Protein AF-A0A0L6X3Z2-F1 (afdb_monomer_lite)

Sequence (102 aa):
MSADPLPTSLYESLFLKLATVLELTQKSEGIVTPQAKQALLQATNDFKNTINQAKEFAGGLAGGEMLIEDQDEVIAMLEELRDRKRCAQTSLHRIFSKYLNE

pLDDT: mean 87.26, std 12.23, range [34.22, 97.88]

Radius of gyration: 26.94 Å; chains: 1; bounding box: 58×16×78 Å

Foldseek 3Di:
DPDPPDPVVLVVVLVVLVVQLVVLCPDPCHCVDPVSVVSNVVSVVVSVVSVVVNLVVQCPDDCSVPDPVVVVVVVVVVVVVVVVVVVVVVVVVVVVVVVVVD

Structure (mmCIF, N/CA/C/O backbone):
data_AF-A0A0L6X3Z2-F1
#
_entry.id   AF-A0A0L6X3Z2-F1
#
loop_
_atom_site.group_PDB
_atom_site.id
_atom_site.type_symbol
_atom_site.label_atom_id
_atom_site.label_alt_id
_atom_site.label_comp_id
_atom_site.label_asym_id
_atom_site.label_entity_id
_atom_site.label_seq_id
_atom_site.pdbx_PDB_ins_code
_atom_site.Cartn_x
_atom_site.Cartn_y
_atom_site.Cartn_z
_atom_site.occupancy
_atom_site.B_iso_or_equiv
_atom_site.auth_seq_id
_atom_site.auth_comp_id
_atom_site.auth_asym_id
_atom_site.auth_atom_id
_atom_site.pdbx_PDB_model_num
ATOM 1 N N . MET A 1 1 ? 23.251 -4.516 0.851 1.00 34.22 1 MET A N 1
ATOM 2 C CA . MET A 1 1 ? 22.360 -5.119 1.862 1.00 34.22 1 MET A CA 1
ATOM 3 C C . MET A 1 1 ? 21.096 -5.495 1.123 1.00 34.22 1 MET A C 1
ATOM 5 O O . MET A 1 1 ? 20.431 -4.600 0.624 1.00 34.22 1 MET A O 1
ATOM 9 N N . SER A 1 2 ? 20.862 -6.785 0.900 1.00 41.34 2 SER A N 1
ATOM 10 C CA . SER A 1 2 ? 19.659 -7.282 0.232 1.00 41.34 2 SER A CA 1
ATOM 11 C C . SER A 1 2 ? 18.476 -7.048 1.165 1.00 41.34 2 SER A C 1
ATOM 13 O O . SER A 1 2 ? 18.219 -7.860 2.050 1.00 41.34 2 SER A O 1
ATOM 15 N N . ALA A 1 3 ? 17.842 -5.881 1.032 1.00 56.28 3 ALA A N 1
ATOM 16 C CA . ALA A 1 3 ? 16.509 -5.666 1.566 1.00 56.28 3 ALA A CA 1
ATOM 17 C C . ALA A 1 3 ? 15.612 -6.767 0.994 1.00 56.28 3 ALA A C 1
ATOM 19 O O . ALA A 1 3 ? 15.739 -7.082 -0.194 1.00 56.28 3 ALA A O 1
ATOM 20 N N . ASP A 1 4 ? 14.767 -7.374 1.829 1.00 57.38 4 ASP A N 1
ATOM 21 C CA . ASP A 1 4 ? 13.724 -8.264 1.331 1.00 57.38 4 ASP A CA 1
ATOM 22 C C . ASP A 1 4 ? 13.001 -7.538 0.191 1.00 57.38 4 ASP A C 1
ATOM 24 O O . ASP A 1 4 ? 12.503 -6.428 0.409 1.00 57.38 4 ASP A O 1
ATOM 28 N N . PRO A 1 5 ? 12.983 -8.102 -1.030 1.00 69.62 5 PRO A N 1
ATOM 29 C CA . PRO A 1 5 ? 12.448 -7.399 -2.191 1.00 69.62 5 PRO A CA 1
ATOM 30 C C . PRO A 1 5 ? 10.964 -7.070 -2.004 1.00 69.62 5 PRO A C 1
ATOM 32 O O . PRO A 1 5 ? 10.468 -6.129 -2.614 1.00 69.62 5 PRO A O 1
ATOM 35 N N . LEU A 1 6 ? 10.273 -7.823 -1.138 1.00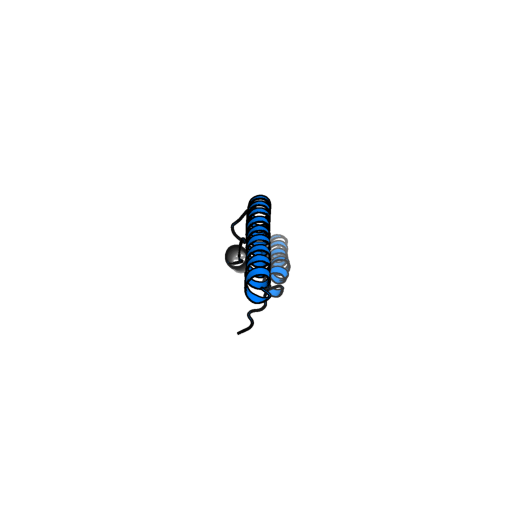 76.44 6 LEU A N 1
ATOM 36 C CA . LEU A 1 6 ? 8.888 -7.610 -0.743 1.00 76.44 6 LEU A CA 1
ATOM 37 C C . LEU A 1 6 ? 8.710 -7.960 0.753 1.00 76.44 6 LEU A C 1
ATOM 39 O O . LEU A 1 6 ? 8.959 -9.106 1.139 1.00 76.44 6 LEU A O 1
ATOM 43 N N . PRO A 1 7 ? 8.256 -7.026 1.610 1.00 85.00 7 PRO A N 1
ATOM 44 C CA . PRO A 1 7 ? 8.092 -7.225 3.046 1.00 85.00 7 PRO A CA 1
ATOM 45 C C . PRO A 1 7 ? 6.786 -7.976 3.315 1.00 85.00 7 PRO A C 1
ATOM 47 O O . PRO A 1 7 ? 5.807 -7.420 3.805 1.00 85.00 7 PRO A O 1
ATOM 50 N N . THR A 1 8 ? 6.756 -9.259 2.966 1.00 88.62 8 THR A N 1
ATOM 51 C CA . THR A 1 8 ? 5.550 -10.102 3.035 1.00 88.62 8 THR A CA 1
ATOM 52 C C . THR A 1 8 ? 4.945 -10.124 4.443 1.00 88.62 8 THR A C 1
ATOM 54 O O . THR A 1 8 ? 3.736 -9.970 4.598 1.00 88.62 8 THR A O 1
ATOM 57 N N . SER A 1 9 ? 5.788 -10.169 5.479 1.00 90.38 9 SER A N 1
ATOM 58 C CA . SER A 1 9 ? 5.364 -10.125 6.885 1.00 90.38 9 SER A CA 1
ATOM 59 C C . SER A 1 9 ? 4.613 -8.841 7.265 1.00 90.38 9 SER A C 1
ATOM 61 O O . SER A 1 9 ? 3.698 -8.887 8.089 1.00 90.38 9 SER A O 1
ATOM 63 N N . LEU A 1 10 ? 4.947 -7.698 6.649 1.00 92.25 10 LEU A N 1
ATOM 64 C CA . LEU A 1 10 ? 4.239 -6.432 6.857 1.00 92.25 10 LEU A CA 1
ATOM 65 C C . LEU A 1 10 ? 2.792 -6.552 6.373 1.00 92.25 10 LEU A C 1
ATOM 67 O O . LEU A 1 10 ? 1.867 -6.224 7.118 1.00 92.25 10 LEU A O 1
ATOM 71 N N . TYR A 1 11 ? 2.597 -7.075 5.163 1.00 92.62 11 TYR A N 1
ATOM 72 C CA . TYR A 1 11 ? 1.274 -7.239 4.564 1.00 92.62 11 TYR A CA 1
ATOM 73 C C . TYR A 1 11 ? 0.449 -8.334 5.249 1.00 92.62 11 TYR A C 1
ATOM 75 O O . TYR A 1 11 ? -0.733 -8.122 5.512 1.00 92.62 11 TYR A O 1
ATOM 83 N N . GLU A 1 12 ? 1.060 -9.461 5.621 1.00 93.06 12 GLU A N 1
ATOM 84 C CA . GLU A 1 12 ? 0.394 -10.525 6.389 1.00 93.06 12 GLU A CA 1
ATOM 85 C C . GLU A 1 12 ? -0.107 -10.020 7.751 1.00 93.06 12 GLU A C 1
ATOM 87 O O . GLU A 1 12 ? -1.212 -10.358 8.186 1.00 93.06 12 GLU A O 1
ATOM 92 N N . SER A 1 13 ? 0.661 -9.141 8.407 1.00 94.81 13 SER A N 1
ATOM 93 C CA . SER A 1 13 ? 0.284 -8.583 9.710 1.00 94.81 13 SER A CA 1
ATOM 94 C C . SER A 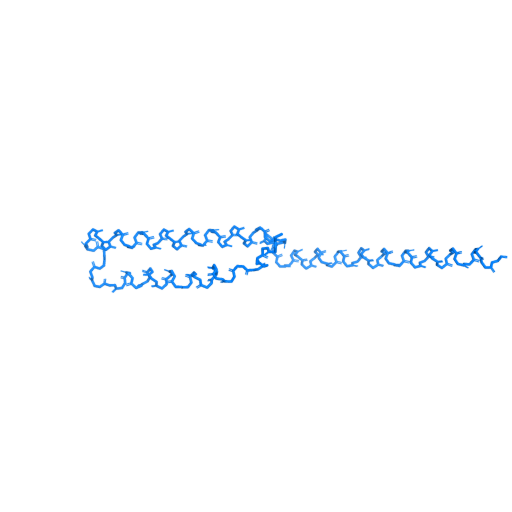1 13 ? -0.960 -7.685 9.662 1.00 94.81 13 SER A C 1
ATOM 96 O O . SER A 1 13 ? -1.652 -7.550 10.675 1.00 94.81 13 SER A O 1
ATOM 98 N N . LEU A 1 14 ? -1.288 -7.097 8.501 1.00 96.12 14 LEU A N 1
ATOM 99 C CA . LEU A 1 14 ? -2.453 -6.219 8.343 1.00 96.12 14 LEU A CA 1
ATOM 100 C C . LEU A 1 14 ? -3.758 -6.953 8.640 1.00 96.12 14 LEU A C 1
ATOM 102 O O . LEU A 1 14 ? -4.627 -6.402 9.318 1.00 96.12 14 LEU A O 1
ATOM 106 N N . PHE A 1 15 ? -3.885 -8.198 8.171 1.00 95.00 15 PHE A N 1
ATOM 107 C CA . PHE A 1 15 ? -5.082 -9.000 8.406 1.00 95.00 15 PHE A CA 1
ATOM 108 C C . PHE A 1 15 ? -5.284 -9.268 9.9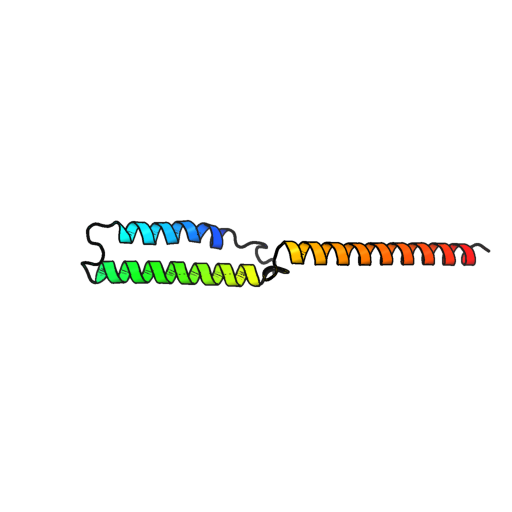02 1.00 95.00 15 PHE A C 1
ATOM 110 O O . PHE A 1 15 ? -6.366 -9.028 10.433 1.00 95.00 15 PHE A O 1
ATOM 117 N N . LEU A 1 16 ? -4.224 -9.685 10.601 1.00 95.88 16 LEU A N 1
ATOM 118 C CA . LEU A 1 16 ? -4.270 -9.959 12.041 1.00 95.88 16 LEU A CA 1
ATOM 119 C C . LEU A 1 16 ? -4.599 -8.703 12.861 1.00 95.88 16 LEU A C 1
ATOM 121 O O . LEU A 1 16 ? -5.392 -8.761 13.804 1.00 95.88 16 LEU A O 1
ATOM 125 N N . LYS A 1 17 ? -4.034 -7.549 12.491 1.00 96.31 17 LYS A N 1
ATOM 126 C CA . LYS A 1 17 ? -4.317 -6.266 13.153 1.00 96.31 17 LYS A CA 1
ATOM 127 C C . LYS A 1 17 ? -5.764 -5.820 12.928 1.00 96.31 17 LYS A C 1
ATOM 129 O O . LYS A 1 17 ? -6.411 -5.383 13.878 1.00 96.31 17 LYS A O 1
ATOM 134 N N . LEU A 1 18 ? -6.303 -5.984 11.717 1.00 96.19 18 LEU A N 1
ATOM 135 C CA . LEU A 1 18 ? -7.716 -5.706 11.440 1.00 96.19 18 LEU A CA 1
ATOM 136 C C . LEU A 1 18 ? -8.637 -6.641 12.230 1.00 96.19 18 LEU A C 1
ATOM 138 O O . LEU A 1 18 ? -9.588 -6.173 12.854 1.00 96.19 18 LEU A O 1
ATOM 142 N N . ALA A 1 19 ? -8.338 -7.943 12.238 1.00 95.69 19 ALA A N 1
ATOM 143 C CA . ALA A 1 19 ? -9.084 -8.925 13.017 1.00 95.69 19 ALA A CA 1
ATOM 144 C C . ALA A 1 19 ? -9.109 -8.540 14.503 1.00 95.69 19 ALA A C 1
ATOM 146 O O . ALA A 1 19 ? -10.178 -8.495 15.102 1.00 95.69 19 ALA A O 1
ATOM 147 N N . THR 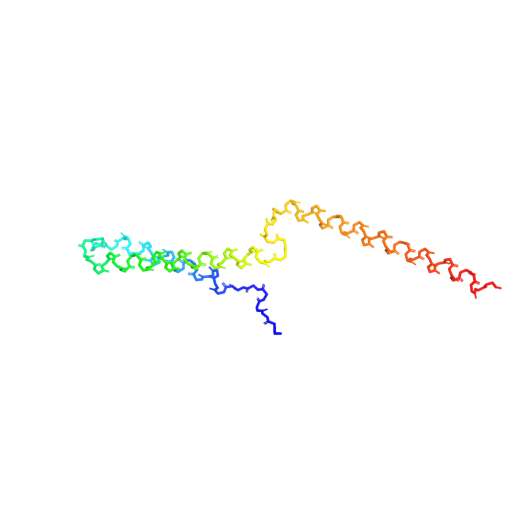A 1 20 ? -7.968 -8.123 15.059 1.00 95.19 20 THR A N 1
ATOM 148 C CA . THR A 1 20 ? -7.875 -7.629 16.443 1.00 95.19 20 THR A CA 1
ATOM 149 C C . THR A 1 20 ? -8.794 -6.425 16.693 1.00 95.19 20 THR A C 1
ATOM 151 O O . THR A 1 20 ? -9.479 -6.372 17.715 1.00 95.19 20 THR A O 1
ATOM 154 N N . VAL A 1 21 ? -8.852 -5.457 15.769 1.00 94.50 21 VAL A N 1
ATOM 155 C CA . VAL A 1 21 ? -9.770 -4.307 15.879 1.00 94.50 21 VAL A CA 1
ATOM 156 C C . VAL A 1 21 ? -11.229 -4.772 15.876 1.00 94.50 21 VAL A C 1
ATOM 158 O O . VAL A 1 21 ? -12.007 -4.328 16.717 1.00 94.50 21 VAL A O 1
ATOM 161 N N . LEU A 1 22 ? -11.597 -5.685 14.974 1.00 93.88 22 LEU A N 1
ATOM 162 C CA . LEU A 1 22 ? -12.959 -6.219 14.863 1.00 93.88 22 LEU A CA 1
ATOM 163 C C . LEU A 1 22 ? -13.368 -7.068 16.072 1.00 93.88 22 LEU A C 1
ATOM 165 O O . LEU A 1 22 ? -14.508 -7.003 16.521 1.00 93.88 22 LEU A O 1
ATOM 169 N N . GLU A 1 23 ? -12.452 -7.846 16.635 1.00 92.81 23 GLU A N 1
ATOM 170 C CA . GLU A 1 23 ? -12.708 -8.597 17.862 1.00 92.81 23 GLU A CA 1
ATOM 171 C C . GLU A 1 23 ? -12.968 -7.653 19.037 1.00 92.81 23 GLU A C 1
ATOM 173 O O . GLU A 1 23 ? -13.895 -7.869 19.816 1.00 92.81 23 GLU A O 1
ATOM 178 N N . LEU A 1 24 ? -12.188 -6.572 19.160 1.00 90.81 24 LEU A N 1
ATOM 179 C CA . LEU A 1 24 ? -12.377 -5.579 20.218 1.00 90.81 24 LEU A CA 1
ATOM 180 C C . LEU A 1 24 ? -13.710 -4.831 20.097 1.00 90.81 24 LEU A C 1
ATOM 182 O O . LEU A 1 24 ? -14.293 -4.498 21.127 1.00 90.81 24 LEU A O 1
ATOM 186 N N . THR A 1 25 ? -14.223 -4.599 18.884 1.00 88.31 25 THR A N 1
ATOM 187 C CA . THR A 1 25 ? -15.547 -3.979 18.696 1.00 88.31 25 THR A CA 1
ATOM 188 C C . THR A 1 25 ? -16.704 -4.930 18.995 1.00 88.31 25 THR A C 1
ATOM 190 O O . THR A 1 25 ? -17.782 -4.463 19.357 1.00 88.31 25 THR A O 1
ATOM 193 N N . GLN A 1 26 ? -16.491 -6.244 18.886 1.00 87.88 26 GLN A N 1
ATOM 194 C CA . GLN A 1 26 ? -17.510 -7.263 19.160 1.00 87.88 26 GLN A CA 1
ATOM 195 C C . GLN A 1 26 ? -17.580 -7.696 20.631 1.00 87.88 26 GLN A C 1
ATOM 197 O O . GLN A 1 26 ? -18.551 -8.338 21.035 1.00 87.88 26 GLN A O 1
ATOM 202 N N . LYS A 1 27 ? -16.582 -7.360 21.459 1.00 84.56 27 LYS A N 1
ATOM 203 C CA . LYS A 1 27 ? -16.612 -7.687 22.893 1.00 84.56 27 LYS A CA 1
ATOM 204 C C . LYS A 1 27 ? -17.791 -6.995 23.581 1.00 84.56 27 LYS A C 1
ATOM 206 O O . LYS A 1 27 ? -17.985 -5.794 23.437 1.00 84.56 27 LYS A O 1
ATOM 211 N N . SER A 1 28 ? -18.523 -7.749 24.407 1.00 63.25 28 SER A N 1
ATOM 212 C CA . SER A 1 28 ? -19.686 -7.277 25.182 1.00 63.25 28 SER A CA 1
ATOM 213 C C . SER A 1 28 ? -19.380 -6.092 26.109 1.00 63.25 28 SER A C 1
ATOM 215 O O . SER A 1 28 ? -20.276 -5.306 26.401 1.00 63.25 28 SER A O 1
ATOM 217 N N . GLU A 1 29 ? -18.141 -5.970 26.592 1.00 64.88 29 GLU A N 1
ATOM 218 C CA . GLU A 1 29 ? -17.682 -4.834 27.409 1.00 64.88 29 GLU A CA 1
ATOM 219 C C . GLU A 1 29 ? -17.371 -3.586 26.558 1.00 64.88 29 GLU A C 1
ATOM 221 O O . GLU A 1 29 ? -17.283 -2.477 27.086 1.00 64.88 29 GLU A O 1
ATOM 226 N N . GLY A 1 30 ? -17.258 -3.760 25.236 1.00 65.38 30 GLY A N 1
ATOM 227 C CA . GLY A 1 30 ? -17.220 -2.731 24.200 1.00 65.38 30 GLY A CA 1
ATOM 228 C C . GLY A 1 30 ? -16.405 -1.489 24.550 1.00 65.38 30 GLY A C 1
ATOM 229 O O . GLY A 1 30 ? -15.269 -1.558 24.992 1.00 65.38 30 GLY A O 1
ATOM 230 N N . ILE A 1 31 ? -17.011 -0.323 24.348 1.00 68.19 31 ILE A N 1
ATOM 231 C CA . ILE A 1 31 ? -16.485 1.004 24.720 1.00 68.19 31 ILE A CA 1
ATOM 232 C C . ILE A 1 31 ? -16.915 1.425 26.137 1.00 68.19 31 ILE A C 1
ATOM 234 O O . ILE A 1 31 ? -16.748 2.585 26.517 1.00 68.19 31 ILE A O 1
ATOM 238 N N . VAL A 1 32 ? -17.510 0.505 26.901 1.00 77.25 32 VAL A N 1
ATOM 239 C CA . VAL A 1 32 ? -18.180 0.799 28.175 1.00 77.25 32 VAL A CA 1
ATOM 240 C C . VAL A 1 32 ? -17.159 1.056 29.280 1.00 77.25 32 VAL A C 1
ATOM 242 O O . VAL A 1 32 ? -17.378 1.915 30.132 1.00 77.25 32 VAL A O 1
ATOM 245 N N . THR A 1 33 ? -16.015 0.365 29.244 1.00 83.75 33 THR A N 1
ATOM 246 C CA . THR A 1 33 ? -14.912 0.602 30.181 1.00 83.75 33 THR A CA 1
ATOM 247 C C . THR A 1 33 ? -13.829 1.494 29.556 1.00 83.75 33 THR A C 1
ATOM 249 O O . THR A 1 33 ? -13.533 1.379 28.359 1.00 83.75 33 THR A O 1
ATOM 252 N N . PRO A 1 34 ? -13.178 2.377 30.342 1.00 86.31 34 PRO A N 1
ATOM 253 C CA . PRO A 1 34 ? -12.040 3.166 29.867 1.00 86.31 34 PRO A CA 1
ATOM 254 C C . PRO A 1 34 ? -10.912 2.306 29.280 1.00 86.31 34 PRO A C 1
ATOM 256 O O . PRO A 1 34 ? -10.305 2.679 28.278 1.00 86.31 34 PRO A O 1
ATOM 259 N N . GLN A 1 35 ? -10.667 1.135 29.871 1.00 88.00 35 GLN A N 1
ATOM 260 C CA . GLN A 1 35 ? -9.648 0.181 29.439 1.00 88.00 35 GLN A CA 1
ATOM 261 C C . GLN A 1 35 ? -9.975 -0.395 28.063 1.00 88.00 35 GLN A C 1
ATOM 263 O O . GLN A 1 35 ? -9.105 -0.440 27.196 1.00 88.00 35 GLN A O 1
ATOM 268 N N . ALA A 1 36 ? -11.228 -0.787 27.829 1.00 86.88 36 ALA A N 1
ATOM 269 C CA . ALA A 1 36 ? -11.633 -1.329 26.541 1.00 86.88 36 ALA A CA 1
ATOM 270 C C . ALA A 1 36 ? -11.633 -0.248 25.443 1.00 86.88 36 ALA A C 1
ATOM 272 O O . ALA A 1 36 ? -11.166 -0.496 24.329 1.00 86.88 36 ALA A O 1
ATOM 273 N N . LYS A 1 37 ? -12.003 0.999 25.780 1.00 89.06 37 LYS A N 1
ATOM 274 C CA . LYS A 1 37 ? -11.835 2.157 24.885 1.00 89.06 37 LYS A CA 1
ATOM 275 C C . LYS A 1 37 ? -10.365 2.409 24.529 1.00 89.06 37 LYS A C 1
ATOM 277 O O . LYS A 1 37 ? -10.054 2.666 23.367 1.00 89.06 37 LYS A O 1
ATOM 282 N N . GLN A 1 38 ? -9.463 2.332 25.508 1.00 92.38 38 GLN A N 1
ATOM 283 C CA . GLN A 1 38 ? -8.028 2.504 25.282 1.00 92.38 38 GLN A CA 1
ATOM 284 C C . GLN A 1 38 ? -7.448 1.372 24.426 1.00 92.38 38 GLN A C 1
ATOM 286 O O . GLN A 1 38 ? -6.685 1.647 23.502 1.00 92.38 38 GLN A O 1
ATOM 291 N N . ALA A 1 39 ? -7.841 0.123 24.683 1.00 91.50 39 ALA A N 1
ATOM 292 C CA . ALA A 1 39 ? -7.418 -1.031 23.894 1.00 91.50 39 ALA A CA 1
ATOM 293 C C . ALA A 1 39 ? -7.862 -0.908 22.428 1.00 91.50 39 ALA A C 1
ATOM 295 O O . ALA A 1 39 ? -7.054 -1.115 21.523 1.00 91.50 39 ALA A O 1
ATOM 296 N N . LEU A 1 40 ? -9.113 -0.500 22.184 1.00 93.12 40 LEU A N 1
ATOM 297 C CA . LEU A 1 40 ? -9.627 -0.273 20.834 1.00 93.12 40 LEU A CA 1
ATOM 298 C C . LEU A 1 40 ? -8.884 0.862 20.120 1.00 93.12 40 LEU A C 1
ATOM 300 O O . LEU A 1 40 ? -8.498 0.711 18.959 1.00 93.12 40 LEU A O 1
ATOM 304 N N . LEU A 1 41 ? -8.651 1.985 20.808 1.00 94.19 41 LEU A N 1
ATOM 305 C CA . LEU A 1 41 ? -7.889 3.105 20.255 1.00 94.19 41 LEU A CA 1
ATOM 306 C C . LEU A 1 41 ? -6.462 2.676 19.890 1.00 94.19 41 LEU A C 1
ATOM 308 O O . LEU A 1 41 ? -5.983 3.001 18.805 1.00 94.19 41 LEU A O 1
ATOM 312 N N . GLN A 1 42 ? -5.802 1.918 20.769 1.00 95.62 42 GLN A N 1
ATOM 313 C CA . GLN A 1 42 ? -4.450 1.419 20.539 1.00 95.62 42 GLN A CA 1
ATOM 314 C C . GLN A 1 42 ? -4.393 0.477 19.333 1.00 95.62 42 GLN A C 1
ATOM 316 O O . GLN A 1 42 ? -3.558 0.681 18.456 1.00 95.62 42 GLN A O 1
ATOM 321 N N . ALA A 1 43 ? -5.296 -0.505 19.254 1.00 95.50 43 ALA A N 1
ATOM 322 C CA . ALA A 1 43 ? -5.358 -1.441 18.132 1.00 95.50 43 ALA A CA 1
ATOM 323 C C . ALA A 1 43 ? -5.663 -0.727 16.804 1.00 95.50 43 ALA A C 1
ATOM 325 O O . ALA A 1 43 ? -5.061 -1.030 15.776 1.00 95.50 43 ALA A O 1
ATOM 326 N N . THR A 1 44 ? -6.547 0.276 16.830 1.00 95.81 44 THR A N 1
ATOM 327 C CA . THR A 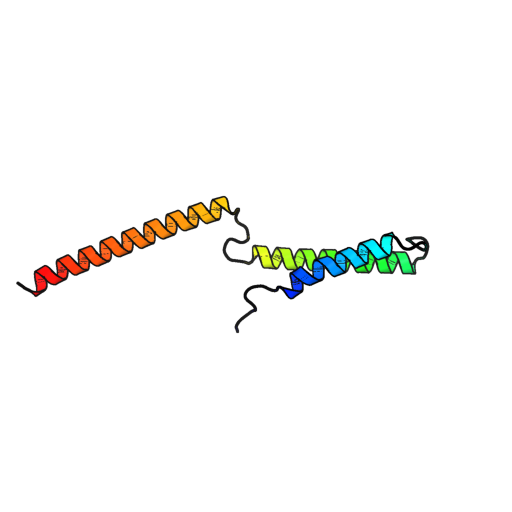1 44 ? -6.895 1.073 15.643 1.00 95.81 44 THR A CA 1
ATOM 328 C C . THR A 1 44 ? -5.712 1.913 15.167 1.00 95.81 44 THR A C 1
ATOM 330 O O . THR A 1 44 ? -5.430 1.962 13.970 1.00 95.81 44 THR A O 1
ATOM 333 N N . ASN A 1 45 ? -5.000 2.564 16.091 1.00 97.75 45 ASN A N 1
ATOM 334 C CA . ASN A 1 45 ? -3.808 3.343 15.764 1.00 97.75 45 ASN A CA 1
ATOM 335 C C . ASN A 1 45 ? -2.689 2.454 15.224 1.00 97.75 45 ASN A C 1
ATOM 337 O O . ASN A 1 45 ? -2.063 2.809 14.231 1.00 97.75 45 ASN A O 1
ATOM 341 N N . ASP A 1 46 ? -2.463 1.296 15.843 1.00 97.25 46 ASP A N 1
ATOM 342 C CA . ASP A 1 46 ? -1.475 0.324 15.383 1.00 97.25 46 ASP A CA 1
ATOM 343 C C . ASP A 1 46 ? -1.792 -0.160 13.958 1.00 97.25 46 ASP A C 1
ATOM 345 O O . ASP A 1 46 ? -0.948 -0.052 13.070 1.00 97.25 46 ASP A O 1
ATOM 349 N N . PHE A 1 47 ? -3.039 -0.563 13.691 1.00 97.44 47 PHE A N 1
ATOM 350 C CA . PHE A 1 47 ? -3.486 -0.936 12.347 1.00 97.44 47 PHE A CA 1
ATOM 351 C C . PHE A 1 47 ? -3.302 0.197 11.327 1.00 97.44 47 PHE A C 1
ATOM 353 O O . PHE A 1 47 ? -2.739 -0.020 10.253 1.00 97.44 47 PHE A O 1
ATOM 360 N N . LYS A 1 48 ? -3.721 1.422 11.668 1.00 97.88 48 LYS A N 1
ATOM 361 C CA . LYS A 1 48 ? -3.564 2.601 10.804 1.00 97.88 48 LYS A CA 1
ATOM 362 C C . LYS A 1 48 ? -2.093 2.877 10.487 1.00 97.88 48 LYS A C 1
ATOM 364 O O . LYS A 1 48 ? -1.758 3.143 9.334 1.00 97.88 48 LYS A O 1
ATOM 369 N N . ASN A 1 49 ? -1.221 2.796 11.488 1.00 97.38 49 ASN A N 1
ATOM 370 C CA . ASN A 1 49 ? 0.212 3.011 11.314 1.00 97.38 49 ASN A CA 1
ATOM 371 C C . ASN A 1 49 ? 0.825 1.936 10.412 1.00 97.38 49 ASN A C 1
ATOM 373 O O . ASN A 1 49 ? 1.583 2.270 9.507 1.00 97.38 49 ASN A O 1
ATOM 377 N N . THR A 1 50 ? 0.458 0.665 10.603 1.00 96.44 50 THR A N 1
ATOM 378 C CA . THR A 1 50 ? 0.934 -0.430 9.744 1.00 96.44 50 THR A CA 1
ATOM 379 C C . THR A 1 50 ? 0.431 -0.285 8.301 1.00 96.44 50 THR A C 1
ATOM 381 O O . THR A 1 50 ? 1.204 -0.502 7.373 1.00 96.44 50 THR A O 1
ATOM 384 N N . ILE A 1 51 ? -0.816 0.157 8.078 1.00 96.62 51 ILE A N 1
ATOM 385 C CA . ILE A 1 51 ? -1.313 0.482 6.725 1.00 96.62 51 ILE A CA 1
ATOM 386 C C . ILE A 1 51 ? -0.481 1.588 6.085 1.00 96.62 51 ILE A C 1
ATOM 388 O O . ILE A 1 51 ? -0.134 1.485 4.912 1.00 96.62 51 ILE A O 1
ATOM 392 N N . ASN A 1 52 ? -0.192 2.657 6.826 1.00 96.38 52 ASN A N 1
ATOM 393 C CA . ASN A 1 52 ? 0.585 3.769 6.288 1.00 96.38 52 ASN A CA 1
ATOM 394 C C . ASN A 1 52 ? 1.993 3.313 5.898 1.00 96.38 52 ASN A C 1
ATOM 396 O O . ASN A 1 52 ? 2.416 3.593 4.785 1.00 96.38 52 ASN A O 1
ATOM 400 N N . GLN A 1 53 ? 2.655 2.517 6.742 1.00 94.50 53 GLN A N 1
ATOM 401 C CA . GLN A 1 53 ? 3.952 1.914 6.418 1.00 94.50 53 GLN A CA 1
ATOM 402 C C . GLN A 1 53 ? 3.883 1.028 5.167 1.00 94.50 53 GLN A C 1
ATOM 404 O O . GLN A 1 53 ? 4.758 1.102 4.311 1.00 94.50 53 GLN A O 1
ATOM 409 N N . ALA A 1 54 ? 2.834 0.210 5.030 1.00 93.62 54 ALA A N 1
ATOM 410 C CA . ALA A 1 54 ? 2.643 -0.630 3.850 1.00 93.62 54 ALA A CA 1
ATOM 411 C C . ALA A 1 54 ? 2.434 0.206 2.576 1.00 93.62 54 ALA A C 1
ATOM 413 O O . ALA A 1 54 ? 3.010 -0.104 1.538 1.00 93.62 54 ALA A O 1
ATOM 414 N N . LYS A 1 55 ? 1.662 1.297 2.659 1.00 92.94 55 LYS A N 1
ATOM 415 C CA . LYS A 1 55 ? 1.456 2.233 1.544 1.00 92.94 55 LYS A CA 1
ATOM 416 C C . LYS A 1 55 ? 2.732 2.973 1.160 1.00 92.94 55 LYS A C 1
ATOM 418 O O . LYS A 1 55 ? 3.024 3.075 -0.023 1.00 92.94 55 LYS A O 1
ATOM 423 N N . GLU A 1 56 ? 3.480 3.470 2.141 1.00 92.81 56 GLU A N 1
ATOM 424 C CA . GLU A 1 56 ? 4.771 4.130 1.923 1.00 92.81 56 GLU A CA 1
ATOM 425 C C . GLU A 1 56 ? 5.765 3.175 1.261 1.00 92.81 56 GLU A C 1
ATOM 427 O O . GLU A 1 56 ? 6.434 3.549 0.301 1.00 92.81 56 GLU A O 1
ATOM 432 N N . PHE A 1 57 ? 5.814 1.920 1.718 1.00 91.50 57 PHE A N 1
ATOM 433 C CA . PHE A 1 57 ? 6.645 0.905 1.086 1.00 91.50 57 PHE A CA 1
ATOM 434 C C . PHE A 1 57 ? 6.210 0.639 -0.360 1.00 91.50 57 PHE A C 1
ATOM 436 O O . PHE A 1 57 ? 7.053 0.636 -1.251 1.00 91.50 57 PHE A O 1
ATOM 443 N N . ALA A 1 58 ? 4.909 0.435 -0.598 1.00 89.25 58 ALA A N 1
ATOM 444 C CA . ALA A 1 58 ? 4.370 0.189 -1.934 1.00 89.25 58 ALA A CA 1
ATOM 445 C C . ALA A 1 58 ? 4.662 1.351 -2.895 1.00 89.25 58 ALA A C 1
ATOM 447 O O . ALA A 1 58 ? 5.136 1.106 -3.998 1.00 89.25 58 ALA A O 1
ATOM 448 N N . GLY A 1 59 ? 4.448 2.598 -2.462 1.00 89.19 59 GLY A N 1
ATOM 449 C CA . GLY A 1 59 ? 4.762 3.793 -3.253 1.00 89.19 59 GLY A CA 1
ATOM 450 C C . GLY A 1 59 ? 6.262 3.977 -3.497 1.00 89.19 59 GLY A C 1
ATOM 451 O O . GLY A 1 59 ? 6.658 4.457 -4.550 1.00 89.19 59 GLY A O 1
ATOM 452 N N . GLY A 1 60 ? 7.112 3.525 -2.570 1.00 88.62 60 GLY A N 1
ATOM 453 C CA . GLY A 1 60 ? 8.568 3.538 -2.731 1.00 88.62 60 GLY A CA 1
ATOM 454 C C . GLY A 1 60 ? 9.118 2.512 -3.732 1.00 88.62 60 GLY A C 1
ATOM 455 O O . GLY A 1 60 ? 10.308 2.563 -4.053 1.00 88.62 60 GLY A O 1
ATOM 456 N N . LEU A 1 61 ? 8.298 1.577 -4.226 1.00 87.88 61 LEU A N 1
ATOM 457 C CA . LEU A 1 61 ? 8.701 0.661 -5.294 1.00 87.88 61 LEU A CA 1
ATOM 458 C C . LEU A 1 61 ? 8.816 1.409 -6.627 1.00 87.88 61 LEU A C 1
ATOM 460 O O . LEU A 1 61 ? 8.106 2.377 -6.886 1.00 87.88 61 LEU A O 1
ATOM 464 N N . ALA A 1 62 ? 9.701 0.945 -7.512 1.00 86.12 62 ALA A N 1
ATOM 465 C CA . ALA A 1 62 ? 9.796 1.504 -8.858 1.00 86.12 62 ALA A CA 1
ATOM 466 C C . ALA A 1 62 ? 8.457 1.320 -9.592 1.00 86.12 62 ALA A C 1
ATOM 468 O O . ALA A 1 62 ? 7.992 0.194 -9.743 1.00 86.12 62 ALA A O 1
ATOM 469 N N . GLY A 1 63 ? 7.838 2.426 -10.011 1.00 84.81 63 GLY A N 1
ATOM 470 C CA . GLY A 1 63 ? 6.490 2.417 -10.587 1.00 84.81 63 GLY A CA 1
ATOM 471 C C . GLY A 1 63 ? 5.361 2.253 -9.562 1.00 84.81 63 GLY A C 1
ATOM 472 O O . GLY A 1 63 ? 4.203 2.244 -9.948 1.00 84.81 63 GLY A O 1
ATOM 473 N N . GLY A 1 64 ? 5.651 2.177 -8.260 1.00 86.94 64 GLY A N 1
ATOM 474 C CA . GLY A 1 64 ? 4.660 1.936 -7.206 1.00 86.94 64 GLY A CA 1
ATOM 475 C C . GLY A 1 64 ? 3.612 3.041 -7.028 1.00 86.94 64 GLY A C 1
ATOM 476 O O . GLY A 1 64 ? 2.531 2.786 -6.504 1.00 86.94 64 GLY A O 1
ATOM 477 N N . GLU A 1 65 ? 3.908 4.257 -7.488 1.00 88.50 65 GLU A N 1
ATOM 478 C CA . GLU A 1 65 ? 2.961 5.383 -7.528 1.00 88.50 65 GLU A CA 1
ATOM 479 C C . GLU A 1 65 ? 2.136 5.431 -8.824 1.00 88.50 65 GLU A C 1
ATOM 481 O O . GLU A 1 65 ? 1.181 6.201 -8.920 1.00 88.50 65 GLU A O 1
ATOM 486 N N . MET A 1 66 ? 2.512 4.638 -9.830 1.00 89.94 66 MET A N 1
ATOM 487 C CA . MET A 1 66 ? 1.901 4.654 -11.154 1.00 89.94 66 MET A CA 1
ATOM 488 C C . MET A 1 66 ? 0.741 3.668 -11.236 1.00 89.94 66 MET A C 1
ATOM 490 O O . MET A 1 66 ? 0.767 2.593 -10.627 1.00 89.94 66 MET A O 1
A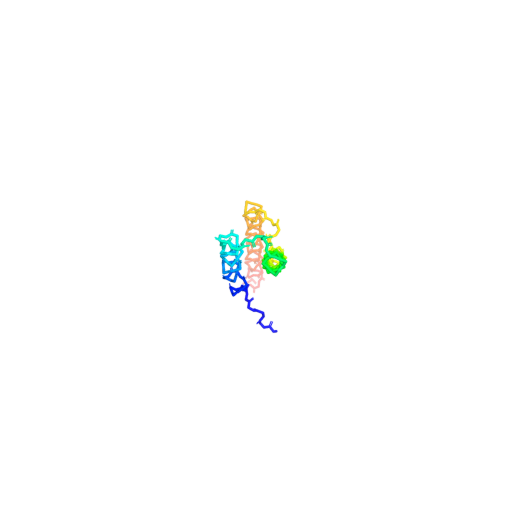TOM 494 N N . LEU A 1 67 ? -0.246 4.000 -12.065 1.00 92.38 67 LEU A N 1
ATOM 495 C CA . LEU A 1 67 ? -1.243 3.026 -12.486 1.00 92.38 67 LEU A CA 1
ATOM 496 C C . LEU A 1 67 ? -0.577 1.923 -13.316 1.00 92.38 67 LEU A C 1
ATOM 498 O O . LEU A 1 67 ? 0.491 2.121 -13.897 1.00 92.38 67 LEU A O 1
ATOM 502 N N . ILE A 1 68 ? -1.196 0.745 -13.353 1.00 91.44 68 ILE A N 1
ATOM 503 C CA . ILE A 1 68 ? -0.650 -0.403 -14.090 1.00 91.44 68 ILE A CA 1
ATOM 504 C C . ILE A 1 68 ? -0.593 -0.073 -15.583 1.00 91.44 68 ILE A C 1
ATOM 506 O O . ILE A 1 68 ? 0.398 -0.359 -16.243 1.00 91.44 68 ILE A O 1
ATOM 510 N N . GLU A 1 69 ? -1.617 0.611 -16.082 1.00 94.44 69 GLU A N 1
ATOM 511 C CA . GLU A 1 69 ? -1.723 1.037 -17.471 1.00 94.44 69 GLU A CA 1
ATOM 512 C C . GLU A 1 69 ? -0.568 1.976 -17.859 1.00 94.44 69 GLU A C 1
ATOM 514 O O . GLU A 1 69 ? 0.074 1.777 -18.889 1.00 94.44 69 GLU A O 1
ATOM 519 N N . ASP A 1 70 ? -0.226 2.935 -16.991 1.00 93.31 70 ASP A N 1
ATOM 520 C CA . ASP A 1 70 ? 0.905 3.844 -17.214 1.00 93.31 70 ASP A CA 1
ATOM 521 C C . ASP A 1 70 ? 2.247 3.086 -17.198 1.00 93.31 70 ASP A C 1
ATOM 523 O O . ASP A 1 70 ? 3.185 3.427 -17.925 1.00 93.31 70 ASP A O 1
ATOM 527 N N . GLN A 1 71 ? 2.367 2.049 -16.359 1.00 94.12 71 GLN A N 1
ATOM 528 C CA . GLN A 1 71 ? 3.563 1.204 -16.317 1.00 94.12 71 GLN A CA 1
ATOM 529 C C . GLN A 1 71 ? 3.711 0.386 -17.602 1.00 94.12 71 GLN A C 1
ATOM 531 O O . GLN A 1 71 ? 4.821 0.300 -18.129 1.00 94.12 71 GLN A O 1
ATOM 536 N N . ASP A 1 72 ? 2.617 -0.159 -18.135 1.00 95.56 72 ASP A N 1
ATOM 537 C CA . ASP A 1 72 ? 2.612 -0.905 -19.396 1.00 95.56 72 ASP A CA 1
ATOM 538 C C . ASP A 1 72 ? 3.050 -0.022 -20.575 1.00 95.56 72 ASP A C 1
ATOM 540 O O . ASP A 1 72 ? 3.855 -0.450 -21.409 1.00 95.56 72 ASP A O 1
ATOM 544 N N . GLU A 1 73 ? 2.603 1.237 -20.618 1.00 95.88 73 GLU A N 1
ATOM 545 C CA . GLU A 1 73 ? 3.044 2.206 -21.628 1.00 95.88 73 GLU A CA 1
ATOM 546 C C . GLU A 1 73 ? 4.547 2.503 -21.533 1.00 95.88 73 GLU A C 1
ATOM 548 O O . GLU A 1 73 ? 5.261 2.500 -22.544 1.00 95.88 73 GLU A O 1
ATOM 553 N N . VAL A 1 74 ? 5.060 2.719 -20.316 1.00 94.25 74 VAL A N 1
ATOM 554 C CA . VAL A 1 74 ? 6.495 2.942 -20.093 1.00 94.25 74 VAL A CA 1
ATOM 555 C C . VAL A 1 74 ? 7.307 1.711 -20.482 1.00 94.25 74 VAL A C 1
ATOM 557 O O . VAL A 1 74 ? 8.350 1.853 -21.126 1.00 94.25 74 VAL A O 1
ATOM 560 N N . ILE A 1 75 ? 6.838 0.510 -20.140 1.00 94.94 75 ILE A N 1
ATOM 561 C CA . ILE A 1 75 ? 7.474 -0.745 -20.546 1.00 94.94 75 ILE A CA 1
ATOM 562 C C . ILE A 1 75 ? 7.534 -0.811 -22.071 1.00 94.94 75 ILE A C 1
ATOM 564 O O . ILE A 1 75 ? 8.630 -0.946 -22.614 1.00 94.94 75 ILE A O 1
ATOM 568 N N . ALA A 1 76 ? 6.411 -0.620 -22.767 1.00 97.25 76 ALA A N 1
ATOM 569 C CA . ALA A 1 76 ? 6.357 -0.668 -24.226 1.00 97.25 76 ALA A CA 1
ATOM 570 C C . ALA A 1 76 ? 7.338 0.323 -24.880 1.00 97.25 76 ALA A C 1
ATOM 572 O O . ALA A 1 76 ? 8.104 -0.046 -25.775 1.00 97.25 76 ALA A O 1
ATOM 573 N N . MET A 1 77 ? 7.389 1.564 -24.386 1.00 96.88 77 MET A N 1
ATOM 574 C CA . MET A 1 77 ? 8.343 2.573 -24.856 1.00 96.88 77 MET A CA 1
ATOM 575 C C . MET A 1 77 ? 9.802 2.138 -24.624 1.00 96.88 77 MET A C 1
ATOM 577 O O . MET A 1 77 ? 10.653 2.287 -25.508 1.00 96.88 77 MET A O 1
ATOM 581 N N . LEU A 1 78 ? 10.123 1.605 -23.441 1.00 96.44 78 LEU A N 1
ATOM 582 C CA . LEU A 1 78 ? 11.474 1.141 -23.110 1.00 96.44 78 LEU A CA 1
ATOM 583 C C . LEU A 1 78 ? 11.894 -0.062 -23.965 1.00 96.44 78 LEU A C 1
ATOM 585 O O . LEU A 1 78 ? 13.061 -0.160 -24.361 1.00 96.44 78 LEU A O 1
ATOM 589 N N . GLU A 1 79 ? 10.961 -0.956 -24.281 1.00 97.62 79 GLU A N 1
ATOM 590 C CA . GLU A 1 79 ? 11.192 -2.079 -25.184 1.00 97.62 79 GLU A CA 1
ATOM 591 C C . GLU A 1 79 ? 11.471 -1.618 -26.617 1.00 97.62 79 GLU A C 1
ATOM 593 O O . GLU A 1 79 ? 12.457 -2.061 -27.214 1.00 97.62 79 GLU A O 1
ATOM 598 N N . GLU A 1 80 ? 10.700 -0.658 -27.139 1.00 97.25 80 GLU A N 1
ATOM 599 C CA . GLU A 1 80 ? 10.950 -0.077 -28.462 1.00 97.25 80 GLU A CA 1
ATOM 600 C C . GLU A 1 80 ? 12.343 0.573 -28.528 1.00 97.25 80 GLU A C 1
ATOM 602 O O . GLU A 1 80 ? 13.118 0.337 -29.462 1.00 97.25 80 GLU A O 1
ATOM 607 N N . LEU A 1 81 ? 12.708 1.359 -27.510 1.00 96.25 81 LEU A N 1
ATOM 608 C CA . LEU A 1 81 ? 14.022 2.002 -27.429 1.00 96.25 81 LEU A CA 1
ATOM 609 C C . LEU A 1 81 ? 15.163 0.979 -27.379 1.00 96.25 81 LEU A C 1
ATOM 611 O O . LEU A 1 81 ? 16.177 1.141 -28.071 1.00 96.25 81 LEU A O 1
ATOM 615 N N . ARG A 1 82 ? 15.006 -0.089 -26.588 1.00 96.56 82 ARG A N 1
ATOM 616 C CA . ARG A 1 82 ? 15.958 -1.207 -26.514 1.00 96.56 82 ARG A CA 1
ATOM 617 C C . ARG A 1 82 ? 16.156 -1.837 -27.888 1.00 96.56 82 ARG A C 1
ATOM 619 O O . ARG A 1 82 ? 17.299 -2.047 -28.305 1.00 96.56 82 ARG A O 1
ATOM 626 N N . ASP A 1 83 ? 15.069 -2.122 -28.591 1.00 96.56 83 ASP A N 1
ATOM 627 C CA . ASP A 1 83 ? 15.112 -2.850 -29.855 1.00 96.56 83 ASP A CA 1
ATOM 628 C C . ASP A 1 83 ? 15.680 -1.980 -30.983 1.00 96.56 83 ASP A C 1
ATOM 630 O O . ASP A 1 83 ? 16.547 -2.431 -31.738 1.00 96.56 83 ASP A O 1
ATOM 634 N N . ARG A 1 84 ? 15.350 -0.685 -31.012 1.00 94.38 84 ARG A N 1
ATOM 635 C CA . ARG A 1 84 ? 15.985 0.291 -31.914 1.00 94.38 84 ARG A CA 1
ATOM 636 C C . ARG A 1 84 ? 17.489 0.396 -31.679 1.00 94.38 84 ARG A C 1
ATOM 638 O O . ARG A 1 84 ? 18.263 0.387 -32.640 1.00 94.38 84 ARG A O 1
ATOM 645 N N . LYS A 1 85 ? 17.925 0.446 -30.415 1.00 93.94 85 LYS A N 1
ATOM 646 C CA . LYS A 1 85 ? 19.352 0.492 -30.065 1.00 93.94 85 LYS A CA 1
ATOM 647 C C . LYS A 1 85 ? 20.087 -0.773 -30.511 1.00 93.94 85 LYS A C 1
ATOM 649 O O . LYS A 1 85 ? 21.175 -0.666 -31.078 1.00 93.94 85 LYS A O 1
ATOM 654 N N . ARG A 1 86 ? 19.491 -1.955 -30.318 1.00 93.62 86 ARG A N 1
ATOM 655 C CA . ARG A 1 86 ? 20.048 -3.231 -30.802 1.00 93.62 86 ARG A CA 1
ATOM 656 C C . ARG A 1 86 ? 20.191 -3.237 -32.322 1.00 93.62 86 ARG A C 1
ATOM 658 O O . ARG A 1 86 ? 21.277 -3.520 -32.819 1.00 93.62 86 ARG A O 1
ATOM 665 N N . CYS A 1 87 ? 19.149 -2.845 -33.055 1.00 90.62 87 CYS A N 1
ATOM 666 C CA . CYS A 1 87 ? 19.186 -2.762 -34.516 1.00 90.62 87 CYS A CA 1
ATOM 667 C C . CYS A 1 87 ? 20.284 -1.816 -35.022 1.00 90.62 87 CYS A C 1
ATOM 669 O O . CYS A 1 87 ? 21.030 -2.169 -35.940 1.00 90.62 87 CYS A O 1
ATOM 671 N N . ALA A 1 88 ? 20.426 -0.637 -34.409 1.00 85.94 88 ALA A N 1
ATOM 672 C CA . ALA A 1 88 ? 21.485 0.309 -34.749 1.00 85.94 88 ALA A CA 1
ATOM 673 C C . ALA A 1 88 ? 22.881 -0.281 -34.490 1.00 85.94 88 ALA A C 1
ATOM 675 O O . ALA A 1 88 ? 23.762 -0.192 -35.345 1.00 85.94 88 ALA A O 1
ATOM 676 N N . GLN A 1 89 ? 23.073 -0.948 -33.350 1.00 84.69 89 GLN A N 1
ATOM 677 C CA . GLN A 1 89 ? 24.342 -1.581 -32.997 1.00 84.69 89 GLN A CA 1
ATOM 678 C C . GLN A 1 89 ? 24.709 -2.725 -33.954 1.00 84.69 89 GLN A C 1
ATOM 680 O O . GLN A 1 89 ? 25.847 -2.793 -34.418 1.00 84.69 89 GLN A O 1
ATOM 685 N N . THR A 1 90 ? 23.754 -3.588 -34.314 1.00 85.12 90 THR A N 1
ATOM 686 C CA . THR A 1 90 ? 23.963 -4.650 -35.312 1.00 85.12 90 THR A CA 1
ATOM 687 C C . THR A 1 90 ? 24.281 -4.073 -36.691 1.00 85.12 90 THR A C 1
ATOM 689 O O . THR A 1 90 ? 25.149 -4.592 -37.394 1.00 85.12 90 THR A O 1
ATOM 692 N N . SER A 1 91 ? 23.613 -2.982 -37.074 1.00 83.56 91 SER A N 1
ATOM 693 C CA . SER A 1 91 ? 23.850 -2.306 -38.354 1.00 83.56 91 SER A CA 1
ATOM 694 C C . SER A 1 91 ? 25.252 -1.701 -38.419 1.00 83.56 91 SER A C 1
ATOM 696 O O . SER A 1 91 ? 25.958 -1.917 -39.402 1.00 83.56 91 SER A O 1
ATOM 698 N N . LEU A 1 92 ? 25.694 -1.025 -37.352 1.00 81.12 92 LEU A N 1
ATOM 699 C CA . LEU A 1 92 ? 27.058 -0.506 -37.234 1.00 81.12 92 LEU A CA 1
ATOM 700 C C . LEU A 1 92 ? 28.092 -1.631 -37.287 1.00 81.12 92 LEU A C 1
ATOM 702 O O . LEU A 1 92 ? 29.037 -1.542 -38.064 1.00 81.12 92 LEU A O 1
ATOM 706 N N . HIS A 1 93 ? 27.895 -2.711 -36.526 1.00 84.19 93 HIS A N 1
ATOM 707 C CA . HIS A 1 93 ? 28.802 -3.859 -36.552 1.00 84.19 93 HIS A CA 1
ATOM 708 C C . HIS A 1 93 ? 28.939 -4.440 -37.967 1.00 84.19 93 HIS A C 1
ATOM 710 O O . HIS A 1 93 ? 30.052 -4.631 -38.446 1.00 84.19 93 HIS A O 1
ATOM 716 N N . ARG A 1 94 ? 27.822 -4.624 -38.687 1.00 79.38 94 ARG A N 1
ATOM 717 C CA . ARG A 1 94 ? 27.830 -5.099 -40.080 1.00 79.38 94 ARG A CA 1
ATOM 718 C C . ARG A 1 94 ? 28.596 -4.160 -41.017 1.00 79.38 94 ARG A C 1
ATOM 720 O O . ARG A 1 94 ? 29.297 -4.644 -41.902 1.00 79.38 94 ARG A O 1
ATOM 727 N N . ILE A 1 95 ? 28.446 -2.846 -40.851 1.00 82.19 95 ILE A N 1
ATOM 728 C CA . ILE A 1 95 ? 29.175 -1.846 -41.641 1.00 82.19 95 ILE A CA 1
ATOM 729 C C . ILE A 1 95 ? 30.679 -1.964 -41.370 1.00 82.19 95 ILE A C 1
ATOM 731 O O . ILE A 1 95 ? 31.447 -2.163 -42.308 1.00 82.19 95 ILE A O 1
ATOM 735 N N . PHE A 1 96 ? 31.100 -1.932 -40.104 1.00 81.56 96 PHE A N 1
ATOM 736 C CA . PHE A 1 96 ? 32.513 -2.056 -39.734 1.00 81.56 96 PHE A CA 1
ATOM 737 C C . PHE A 1 96 ? 33.138 -3.379 -40.201 1.00 81.56 96 PHE A C 1
ATOM 739 O O . PHE A 1 96 ? 34.259 -3.374 -40.697 1.00 81.56 96 PHE A O 1
ATOM 746 N N . SER A 1 97 ? 32.415 -4.502 -40.123 1.00 80.88 97 SER A N 1
ATOM 747 C CA . SER A 1 97 ? 32.905 -5.795 -40.620 1.00 80.88 97 SER A CA 1
ATOM 748 C C . SER A 1 97 ? 33.073 -5.852 -42.139 1.00 80.88 97 SER A C 1
ATOM 750 O O . SER A 1 97 ? 33.906 -6.622 -42.606 1.00 80.88 97 SER A O 1
ATOM 752 N N . LYS A 1 98 ? 32.311 -5.074 -42.921 1.00 77.38 98 LYS A N 1
ATOM 753 C CA . LYS A 1 98 ? 32.549 -4.959 -44.369 1.00 77.38 98 LYS A CA 1
ATOM 754 C C . LYS A 1 98 ? 33.829 -4.177 -44.658 1.00 77.38 98 LYS A C 1
ATOM 756 O O . LYS A 1 98 ? 34.642 -4.644 -45.436 1.00 77.38 98 LYS A O 1
ATOM 761 N N . TYR A 1 99 ? 34.033 -3.054 -43.971 1.00 73.94 99 TYR A N 1
ATOM 762 C CA . TYR A 1 99 ? 35.204 -2.191 -44.171 1.00 73.94 99 TYR A CA 1
ATOM 763 C C . TYR A 1 99 ? 36.533 -2.777 -43.665 1.00 73.94 99 TYR A C 1
ATOM 765 O O . TYR A 1 99 ? 37.583 -2.300 -44.069 1.00 73.94 99 TYR A O 1
ATOM 773 N N . LEU A 1 100 ? 36.509 -3.765 -42.764 1.00 71.00 100 LEU A N 1
ATOM 774 C CA . LEU A 1 100 ? 37.718 -4.418 -42.232 1.00 71.00 100 LEU A CA 1
ATOM 775 C C . LEU A 1 100 ? 38.130 -5.695 -42.987 1.00 71.00 100 LEU A C 1
ATOM 777 O O . LEU A 1 100 ? 39.200 -6.226 -42.709 1.00 71.00 100 LEU A O 1
ATOM 781 N N . ASN A 1 101 ? 37.280 -6.212 -43.881 1.00 64.00 101 ASN A N 1
ATOM 782 C CA . ASN A 1 101 ? 37.547 -7.421 -44.675 1.00 64.00 101 ASN A CA 1
ATOM 783 C C . ASN A 1 101 ? 37.733 -7.127 -46.182 1.00 64.00 101 ASN A C 1
ATOM 785 O O . ASN A 1 101 ? 37.810 -8.069 -46.971 1.00 64.00 101 ASN A O 1
ATOM 789 N N . GLU A 1 102 ? 37.783 -5.848 -46.567 1.00 51.94 102 GLU A N 1
ATOM 790 C CA . GLU A 1 102 ? 38.276 -5.347 -47.864 1.00 51.94 102 GLU A CA 1
ATOM 791 C C . GLU A 1 102 ? 39.715 -4.840 -47.701 1.00 51.94 102 GLU A C 1
ATOM 793 O O . GLU A 1 102 ? 40.518 -5.055 -48.636 1.00 51.94 102 GLU A O 1
#

Secondary structure (DSSP, 8-state):
----SS-HHHHHHHHHHHHHHHHHHHSTTTTTSHHHHHHHHHHHHHHHHHHHHHHHHHHTSTTTTS-HHHHHHHHHHHHHHHHHHHHHHHHHHHHHHHHT--